Protein AF-A0A1S3K8A6-F1 (afdb_monomer_lite)

Secondary structure (DSSP, 8-state):
------------------------TTSS--EEE--GGGBTTSB--SS---SSTT---EEEEE-GGG-SB---S-PPSSBTTSSEEEEEESPPPPGGG-EEEEEEEEEETTEEEEEEEEEEEEESSS-EEEEEPPPSSTTEEE-BB-

Foldseek 3Di:
DDDDDDDDDDDDPPPPPPPPPPPLVQPPDAAEDADLQQALPHFLPPQFAFQAPPHDQAKYAYDHNQAQFFAQDLRDARGSNARWEKGWPDDADDQVVAKDKTKIATDHVPRSRPDIDIKIWHDPPSHIMIRDDGDPDSRYDYHYYD

Structure (mmCIF, N/CA/C/O backbone):
data_AF-A0A1S3K8A6-F1
#
_entry.id   AF-A0A1S3K8A6-F1
#
loop_
_atom_site.group_PDB
_atom_site.id
_atom_site.type_symbol
_atom_site.label_atom_id
_atom_site.label_alt_id
_atom_site.label_comp_id
_atom_site.label_asym_id
_atom_site.label_entity_id
_atom_site.label_seq_id
_atom_site.pdbx_PDB_ins_code
_atom_site.Cartn_x
_atom_site.Cartn_y
_atom_site.Cartn_z
_atom_site.occupancy
_atom_site.B_iso_or_equiv
_atom_site.auth_seq_id
_atom_site.auth_comp_id
_atom_site.auth_asym_id
_atom_site.auth_atom_id
_atom_site.pdbx_PDB_model_num
ATOM 1 N N . MET A 1 1 ? -71.759 14.298 50.463 1.00 42.38 1 MET A N 1
ATOM 2 C CA . MET A 1 1 ? -71.293 13.365 49.411 1.00 42.38 1 MET A CA 1
ATOM 3 C C . MET A 1 1 ? -70.153 14.023 48.646 1.00 42.38 1 MET A C 1
ATOM 5 O O . MET A 1 1 ? -70.378 14.977 47.914 1.00 42.38 1 MET A O 1
ATOM 9 N N . SER A 1 2 ? -68.927 13.586 48.936 1.00 35.34 2 SER A N 1
ATOM 10 C CA . SER A 1 2 ? -67.666 14.146 48.436 1.00 35.34 2 SER A CA 1
ATOM 11 C C . SER A 1 2 ? -67.410 13.717 46.987 1.00 35.34 2 SER A C 1
ATOM 13 O O . SER A 1 2 ? -67.494 12.531 46.677 1.00 35.34 2 SER A O 1
ATOM 15 N N . ARG A 1 3 ? -67.101 14.672 46.101 1.00 43.12 3 ARG A N 1
ATOM 16 C CA . ARG A 1 3 ? -66.600 14.408 44.744 1.00 43.12 3 ARG A CA 1
ATOM 17 C C . ARG A 1 3 ? -65.071 14.363 44.799 1.00 43.12 3 ARG A C 1
ATOM 19 O O . ARG A 1 3 ? -64.430 15.407 44.887 1.00 43.12 3 ARG A O 1
ATOM 26 N N . GLY A 1 4 ? -64.496 13.162 44.757 1.00 37.09 4 GLY A N 1
ATOM 27 C CA . GLY A 1 4 ? -63.051 12.955 44.648 1.00 37.09 4 GLY A CA 1
ATOM 28 C C . GLY A 1 4 ? -62.552 13.279 43.239 1.00 37.09 4 GLY A C 1
ATOM 29 O O . GLY A 1 4 ? -63.011 12.692 42.262 1.00 37.09 4 GLY A O 1
ATOM 30 N N . ARG A 1 5 ? -61.619 14.229 43.131 1.00 53.28 5 ARG A N 1
ATOM 31 C CA . ARG A 1 5 ? -60.838 14.477 41.913 1.00 53.28 5 ARG A CA 1
ATOM 32 C C . ARG A 1 5 ? -59.733 13.421 41.827 1.00 53.28 5 ARG A C 1
ATOM 34 O O . ARG A 1 5 ? -58.832 13.427 42.658 1.00 53.28 5 ARG A O 1
ATOM 41 N N . PHE A 1 6 ? -59.787 12.550 40.824 1.00 45.69 6 PHE A N 1
ATOM 42 C CA . PHE A 1 6 ? -58.656 11.697 40.459 1.00 45.69 6 PHE A CA 1
ATOM 43 C C . PHE A 1 6 ? -57.704 12.504 39.573 1.00 45.69 6 PHE A C 1
ATOM 45 O O . PHE A 1 6 ? -58.030 12.838 38.436 1.00 45.69 6 PHE A O 1
ATOM 52 N N . GLY A 1 7 ? -56.552 12.877 40.128 1.00 46.06 7 GLY A N 1
ATOM 53 C CA . GLY A 1 7 ? -55.450 13.458 39.370 1.00 46.06 7 GLY A CA 1
ATOM 54 C C . GLY A 1 7 ? -54.711 12.361 38.612 1.00 46.06 7 GLY A C 1
ATOM 55 O O . GLY A 1 7 ? -54.193 11.431 39.225 1.00 46.06 7 GLY A O 1
ATOM 56 N N . VAL A 1 8 ? -54.660 12.467 37.286 1.00 53.56 8 VAL A N 1
ATOM 57 C CA . VAL A 1 8 ? -53.782 11.646 36.446 1.00 53.56 8 VAL A CA 1
ATOM 58 C C . VAL A 1 8 ? -52.458 12.395 36.327 1.00 53.56 8 VAL A C 1
ATOM 60 O O . VAL A 1 8 ? -52.380 13.426 35.664 1.00 53.56 8 VAL A O 1
ATOM 63 N N . VAL A 1 9 ? -51.426 11.914 37.016 1.00 50.72 9 VAL A N 1
ATOM 64 C CA . VAL A 1 9 ? -50.061 12.436 36.886 1.00 50.72 9 VAL A CA 1
ATOM 65 C C . VAL A 1 9 ? -49.435 11.778 35.654 1.00 50.72 9 VAL A C 1
ATOM 67 O O . VAL A 1 9 ? -49.049 10.613 35.704 1.00 50.72 9 VAL A O 1
ATOM 70 N N . LEU A 1 10 ? -49.365 12.498 34.529 1.00 57.81 10 LEU A N 1
ATOM 71 C CA . LEU A 1 10 ? -48.573 12.074 33.370 1.00 57.81 10 LEU A CA 1
ATOM 72 C C . LEU A 1 10 ? -47.088 12.298 33.677 1.00 57.81 10 LEU A C 1
ATOM 74 O O . LEU A 1 10 ? -46.605 13.428 33.659 1.00 57.81 10 LEU A O 1
ATOM 78 N N . VAL A 1 11 ? -46.360 11.216 33.947 1.00 57.28 11 VAL A N 1
ATOM 79 C CA . VAL A 1 11 ? -44.895 11.229 34.005 1.00 57.28 11 VAL A CA 1
ATOM 80 C C . VAL A 1 11 ? -44.378 11.014 32.583 1.00 57.28 11 VAL A C 1
ATOM 82 O O . VAL A 1 11 ? -44.321 9.890 32.090 1.00 57.28 11 VAL A O 1
ATOM 85 N N . SER A 1 12 ? -44.045 12.096 31.885 1.00 60.09 12 SER A N 1
ATOM 86 C CA . SER A 1 12 ? -43.384 12.036 30.581 1.00 60.09 12 SER A CA 1
ATOM 87 C C . SER A 1 12 ? -41.927 11.596 30.759 1.00 60.09 12 SER A C 1
ATOM 89 O O . SER A 1 12 ? -41.085 12.398 31.164 1.00 60.09 12 SER A O 1
ATOM 91 N N . LEU A 1 13 ? -41.625 10.325 30.464 1.00 57.22 13 LEU A N 1
ATOM 92 C CA . LEU A 1 13 ? -40.249 9.841 30.325 1.00 57.22 13 LEU A CA 1
ATOM 93 C C . LEU A 1 13 ? -39.625 10.486 29.080 1.00 57.22 13 LEU A C 1
ATOM 95 O O . LEU A 1 13 ? -39.901 10.084 27.950 1.00 57.22 13 LEU A O 1
ATOM 99 N N . LEU A 1 14 ? -38.772 11.488 29.283 1.00 62.59 14 LEU A N 1
ATOM 100 C CA . LEU A 1 14 ? -37.853 11.959 28.252 1.00 62.59 14 LEU A CA 1
ATOM 101 C C . LEU A 1 14 ? -36.797 10.867 28.044 1.00 62.59 14 LEU A C 1
ATOM 103 O O . LEU A 1 14 ? -35.818 10.784 28.781 1.00 62.59 14 LEU A O 1
ATOM 107 N N . VAL A 1 15 ? -37.018 9.996 27.060 1.00 58.12 15 VAL A N 1
ATOM 108 C CA . VAL A 1 15 ? -35.985 9.078 26.575 1.00 58.12 15 VAL A CA 1
ATOM 109 C C . VAL A 1 15 ? -34.986 9.929 25.804 1.00 58.12 15 VAL A C 1
ATOM 111 O O . VAL A 1 15 ? -35.230 10.321 24.664 1.00 58.12 15 VAL A O 1
ATOM 114 N N . THR A 1 16 ? -33.871 10.278 26.438 1.00 57.91 16 THR A N 1
ATOM 115 C CA . THR A 1 16 ? -32.753 10.899 25.733 1.00 57.91 16 THR A CA 1
ATOM 116 C C . THR A 1 16 ? -32.190 9.860 24.770 1.00 57.91 16 THR A C 1
ATOM 118 O O . THR A 1 16 ? -31.657 8.841 25.215 1.00 57.91 16 THR A O 1
ATOM 121 N N . LEU A 1 17 ? -32.307 10.091 23.458 1.00 60.34 17 LEU A N 1
ATOM 122 C CA . LEU A 1 17 ? -31.494 9.372 22.480 1.00 60.34 17 LEU A CA 1
ATOM 123 C C . LEU A 1 17 ? -30.036 9.756 22.744 1.00 60.34 17 LEU A C 1
ATOM 125 O O . LEU A 1 17 ? -29.543 10.764 22.242 1.00 60.34 17 LEU A O 1
ATOM 129 N N . SER A 1 18 ? -29.352 8.965 23.565 1.00 59.44 18 SER A N 1
ATOM 130 C CA . SER A 1 18 ? -27.900 8.970 23.609 1.00 59.44 18 SER A CA 1
ATOM 131 C C . SER A 1 18 ? -27.443 8.528 22.227 1.00 59.44 18 SER A C 1
ATOM 133 O O . SER A 1 18 ? -27.523 7.347 21.889 1.00 59.44 18 SER A O 1
ATOM 135 N N . THR A 1 19 ? -27.022 9.476 21.392 1.00 56.81 19 THR A N 1
ATOM 136 C CA . THR A 1 19 ? -26.280 9.149 20.183 1.00 56.81 19 THR A CA 1
ATOM 137 C C . THR A 1 19 ? -24.997 8.485 20.658 1.00 56.81 19 THR A C 1
ATOM 139 O O . THR A 1 19 ? -24.062 9.138 21.117 1.00 56.81 19 THR A O 1
ATOM 142 N N . VAL A 1 20 ? -24.976 7.152 20.629 1.00 57.25 20 VAL A N 1
ATOM 143 C CA . VAL A 1 20 ? -23.741 6.393 20.778 1.00 57.25 20 VAL A CA 1
ATOM 144 C C . VAL A 1 20 ? -22.903 6.781 19.571 1.00 57.25 20 VAL A C 1
ATOM 146 O O . VAL A 1 20 ? -23.057 6.238 18.480 1.00 57.25 20 VAL A O 1
ATOM 149 N N . SER A 1 21 ? -22.069 7.803 19.745 1.00 57.81 21 SER A N 1
ATOM 150 C CA . SER A 1 21 ? -20.989 8.069 18.818 1.00 57.81 21 SER A CA 1
ATOM 151 C C . SER A 1 21 ? -20.128 6.820 18.853 1.00 57.81 21 SER A C 1
ATOM 153 O O . SER A 1 21 ? -19.499 6.519 19.870 1.00 57.81 21 SER A O 1
ATOM 155 N N . CYS A 1 22 ? -20.154 6.055 17.763 1.00 54.66 22 CYS A N 1
ATOM 156 C CA . CYS A 1 22 ? -19.167 5.026 17.507 1.00 54.66 22 CYS A CA 1
ATOM 157 C C . CYS A 1 22 ? -17.836 5.756 17.291 1.00 54.66 22 CYS A C 1
ATOM 159 O O . CYS A 1 22 ? -17.381 5.944 16.165 1.00 54.66 22 CYS A O 1
ATOM 161 N N . GLN A 1 23 ? -17.218 6.244 18.369 1.00 53.78 23 GLN A N 1
ATOM 162 C CA . GLN A 1 23 ? -15.797 6.517 18.342 1.00 53.78 23 GLN A CA 1
ATOM 163 C C . GLN A 1 23 ? -15.147 5.153 18.203 1.00 53.78 23 GLN A C 1
ATOM 165 O O . GLN A 1 23 ? -14.846 4.514 19.202 1.00 53.78 23 GLN A O 1
ATOM 170 N N . VAL A 1 24 ? -14.972 4.692 16.964 1.00 57.66 24 VAL A N 1
ATOM 171 C CA . VAL A 1 24 ? -13.969 3.685 16.643 1.00 57.66 24 VAL A CA 1
ATOM 172 C C . VAL A 1 24 ? -12.653 4.355 17.041 1.00 57.66 24 VAL A C 1
ATOM 174 O O . VAL A 1 24 ? -12.213 5.266 16.336 1.00 57.66 24 VAL A O 1
ATOM 177 N N . PRO A 1 25 ? -12.044 4.008 18.190 1.00 59.12 25 PRO A N 1
ATOM 178 C CA . PRO A 1 25 ? -10.972 4.814 18.780 1.00 59.12 25 PRO A CA 1
ATOM 179 C C . PRO A 1 25 ? -9.676 4.797 17.950 1.00 59.12 25 PRO A C 1
ATOM 181 O O . PRO A 1 25 ? -8.689 5.421 18.314 1.00 59.12 25 PRO A O 1
ATOM 184 N N . ASP A 1 26 ? -9.685 4.105 16.812 1.00 71.50 26 ASP A N 1
ATOM 185 C CA . ASP A 1 26 ? -8.517 3.663 16.061 1.00 71.50 26 ASP A CA 1
ATOM 186 C C . ASP A 1 26 ? -8.665 4.015 14.557 1.00 71.50 26 ASP A C 1
ATOM 188 O O . ASP A 1 26 ? -8.155 3.328 13.674 1.00 71.50 26 ASP A O 1
ATOM 192 N N . CYS A 1 27 ? -9.425 5.085 14.269 1.00 89.12 27 CYS A N 1
ATOM 193 C CA . CYS A 1 27 ? -9.639 5.661 12.931 1.00 89.12 27 CYS A CA 1
ATOM 194 C C . CYS A 1 27 ? -9.046 7.075 12.758 1.00 89.12 27 CYS A C 1
ATOM 196 O O . CYS A 1 27 ? -9.282 7.723 11.739 1.00 89.12 27 CYS A O 1
ATOM 198 N N . SER A 1 28 ? -8.299 7.577 13.744 1.00 87.00 28 SER A N 1
ATOM 199 C CA . SER A 1 28 ? -7.779 8.955 13.777 1.00 87.00 28 SER A CA 1
ATOM 200 C C . SER A 1 28 ? -6.252 9.061 13.705 1.00 87.00 28 SER A C 1
ATOM 202 O O . SER A 1 28 ? -5.747 10.129 13.370 1.00 87.00 28 SER A O 1
ATOM 204 N N . SER A 1 29 ? -5.515 7.982 13.989 1.00 92.06 29 SER A N 1
ATOM 205 C CA . SER A 1 29 ? -4.047 7.958 13.974 1.00 92.06 29 SER A CA 1
ATOM 206 C C . SER A 1 29 ? -3.537 7.068 12.843 1.00 92.06 29 SER A C 1
ATOM 208 O O . SER A 1 29 ? -3.689 5.849 12.883 1.00 92.06 29 SER A O 1
ATOM 210 N N . TYR A 1 30 ? -2.973 7.686 11.806 1.00 96.31 30 TYR A N 1
ATOM 211 C CA . TYR A 1 30 ? -2.401 6.999 10.649 1.00 96.31 30 TYR A CA 1
ATOM 212 C C . TYR A 1 30 ? -1.459 7.922 9.871 1.00 96.31 30 TYR A C 1
ATOM 214 O O . TYR A 1 30 ? -1.545 9.148 9.963 1.00 96.31 30 TYR A O 1
ATOM 222 N N . VAL A 1 31 ? -0.597 7.327 9.049 1.00 98.12 31 VAL A N 1
ATOM 223 C CA . VAL A 1 31 ? 0.251 8.032 8.084 1.00 98.12 31 VAL A CA 1
ATOM 224 C C . VAL A 1 31 ? -0.369 7.969 6.694 1.00 98.12 31 VAL A C 1
ATOM 226 O O . VAL A 1 31 ? -0.896 6.945 6.261 1.00 98.12 31 VAL A O 1
ATOM 229 N N . ILE A 1 32 ? -0.313 9.081 5.969 1.00 98.38 32 ILE A N 1
ATOM 230 C CA . ILE A 1 32 ? -0.846 9.160 4.612 1.00 98.38 32 ILE A CA 1
ATOM 231 C C . ILE A 1 32 ? 0.198 8.675 3.599 1.00 98.38 32 ILE A C 1
ATOM 233 O O . ILE A 1 32 ? 1.314 9.187 3.543 1.00 98.38 32 ILE A O 1
ATOM 237 N N . LEU A 1 33 ? -0.209 7.736 2.746 1.00 98.69 33 LEU A N 1
ATOM 238 C CA . LEU A 1 33 ? 0.484 7.356 1.519 1.00 98.69 33 LEU A CA 1
ATOM 239 C C . LEU A 1 33 ? -0.187 8.085 0.354 1.00 98.69 33 LEU A C 1
ATOM 241 O O . LEU A 1 33 ? -1.314 7.767 -0.023 1.00 98.69 33 LEU A O 1
ATOM 245 N N . ASN A 1 34 ? 0.481 9.105 -0.181 1.00 98.56 34 ASN A N 1
ATOM 246 C CA . ASN A 1 34 ? -0.033 9.953 -1.264 1.00 98.56 34 ASN A CA 1
ATOM 247 C C . ASN A 1 34 ? 0.929 10.084 -2.449 1.00 98.56 34 ASN A C 1
ATOM 249 O O . ASN A 1 34 ? 0.678 10.866 -3.369 1.00 98.56 34 ASN A O 1
ATOM 253 N N . GLN A 1 35 ? 2.033 9.338 -2.430 1.00 98.19 35 GLN A N 1
ATOM 254 C CA . GLN A 1 35 ? 3.025 9.390 -3.488 1.00 98.19 35 GLN A CA 1
ATOM 255 C C . GLN A 1 35 ? 2.414 8.844 -4.781 1.00 98.19 35 GLN A C 1
ATOM 257 O O . GLN A 1 35 ? 1.926 7.717 -4.809 1.00 98.19 35 GLN A O 1
ATOM 262 N N . ARG A 1 36 ? 2.462 9.631 -5.865 1.00 97.94 36 ARG A N 1
ATOM 263 C CA . ARG A 1 36 ? 1.889 9.258 -7.173 1.00 97.94 36 ARG A CA 1
ATOM 264 C C . ARG A 1 36 ? 2.381 7.896 -7.659 1.00 97.94 36 ARG A C 1
ATOM 266 O O . ARG A 1 36 ? 1.606 7.154 -8.252 1.00 97.94 36 ARG A O 1
ATOM 273 N N . TRP A 1 37 ? 3.650 7.580 -7.402 1.00 97.81 37 TRP A N 1
ATOM 274 C CA . TRP A 1 37 ? 4.244 6.334 -7.861 1.00 97.81 37 TRP A CA 1
ATOM 275 C C . TRP A 1 37 ? 3.564 5.100 -7.272 1.00 97.81 37 TRP A C 1
ATOM 277 O O . TRP A 1 37 ? 3.623 4.061 -7.900 1.00 97.81 37 TRP A O 1
ATOM 287 N N . ARG A 1 38 ? 2.856 5.202 -6.140 1.00 98.00 38 ARG A N 1
ATOM 288 C CA . ARG A 1 38 ? 2.126 4.077 -5.534 1.00 98.00 38 ARG A CA 1
ATOM 289 C C . ARG A 1 38 ? 0.851 3.687 -6.271 1.00 98.00 38 ARG A C 1
ATOM 291 O O . ARG A 1 38 ? 0.288 2.644 -5.962 1.00 98.00 38 ARG A O 1
ATOM 298 N N . SER A 1 39 ? 0.365 4.517 -7.193 1.00 98.06 39 SER A N 1
ATOM 299 C CA . SER A 1 39 ? -0.851 4.203 -7.937 1.00 98.06 39 SER A CA 1
ATOM 300 C C . SER A 1 39 ? -0.646 2.975 -8.819 1.00 98.06 39 SER A C 1
ATOM 302 O O . SER A 1 39 ? 0.361 2.866 -9.516 1.00 98.06 39 SER A O 1
ATOM 304 N N . LEU A 1 40 ? -1.653 2.110 -8.878 1.00 97.94 40 LEU A N 1
ATOM 305 C CA . LEU A 1 40 ? -1.723 0.990 -9.806 1.00 97.94 40 LEU A CA 1
ATOM 306 C C . LEU A 1 40 ? -1.595 1.438 -11.265 1.00 97.94 40 LEU A C 1
ATOM 308 O O . LEU A 1 40 ? -1.062 0.707 -12.084 1.00 97.94 40 LEU A O 1
ATOM 312 N N . ASN A 1 41 ? -1.994 2.670 -11.588 1.00 97.19 41 ASN A N 1
ATOM 313 C CA . ASN A 1 41 ? -1.851 3.236 -12.931 1.00 97.19 41 ASN A CA 1
ATOM 314 C C . ASN A 1 41 ? -0.451 3.817 -13.205 1.00 97.19 41 ASN A C 1
ATOM 316 O O . ASN A 1 41 ? -0.206 4.358 -14.284 1.00 97.19 41 ASN A O 1
ATOM 320 N N . PHE A 1 42 ? 0.468 3.754 -12.239 1.00 97.62 42 PHE A N 1
ATOM 321 C CA . PHE A 1 42 ? 1.842 4.213 -12.391 1.00 97.62 42 PHE A CA 1
ATOM 322 C C . PHE A 1 42 ? 2.766 3.028 -12.682 1.00 97.62 42 PHE A C 1
ATOM 324 O O . PHE A 1 42 ? 3.026 2.192 -11.822 1.00 97.62 42 PHE A O 1
ATOM 331 N N . THR A 1 43 ? 3.308 2.960 -13.894 1.00 96.75 43 THR A N 1
ATOM 332 C CA . THR A 1 43 ? 4.330 1.966 -14.258 1.00 96.75 43 THR A CA 1
ATOM 333 C C . THR A 1 43 ? 5.615 2.190 -13.459 1.00 96.75 43 THR A C 1
ATOM 335 O O . THR A 1 43 ? 5.964 3.342 -13.218 1.00 96.75 43 THR A O 1
ATOM 338 N N . ARG A 1 44 ? 6.376 1.135 -13.135 1.00 92.44 44 ARG A N 1
ATOM 339 C CA . ARG A 1 44 ? 7.628 1.201 -12.350 1.00 92.44 44 ARG A CA 1
ATOM 340 C C . ARG A 1 44 ? 8.569 2.342 -12.766 1.00 92.44 44 ARG A C 1
ATOM 342 O O . ARG A 1 44 ? 9.174 2.971 -11.913 1.00 92.44 44 ARG A O 1
ATOM 349 N N . GLY A 1 45 ? 8.701 2.613 -14.065 1.00 89.38 45 GLY A N 1
ATOM 350 C CA . GLY A 1 45 ? 9.661 3.598 -14.570 1.00 89.38 45 GLY A CA 1
ATOM 351 C C . GLY A 1 45 ? 11.110 3.135 -14.380 1.00 89.38 45 GLY A C 1
ATOM 352 O O . GLY A 1 45 ? 11.385 1.931 -14.356 1.00 89.38 45 GLY A O 1
ATOM 353 N N . THR A 1 46 ? 12.054 4.075 -14.304 1.00 89.19 46 THR A N 1
ATOM 354 C CA . THR A 1 46 ? 13.492 3.799 -14.097 1.00 89.19 46 THR A CA 1
ATOM 355 C C . THR A 1 46 ? 13.915 3.868 -12.633 1.00 89.19 46 THR A C 1
ATOM 357 O O . THR A 1 46 ? 14.834 3.157 -12.238 1.00 89.19 46 THR A O 1
ATOM 360 N N . GLU A 1 47 ? 13.265 4.722 -11.844 1.00 92.00 47 GLU A N 1
ATOM 361 C CA . GLU A 1 47 ? 13.483 4.821 -10.403 1.00 92.00 47 GLU A CA 1
ATOM 362 C C . GLU A 1 47 ? 12.745 3.678 -9.702 1.00 92.00 47 GLU A C 1
ATOM 364 O O . GLU A 1 47 ? 11.568 3.438 -9.961 1.00 92.00 47 GLU A O 1
ATOM 369 N N . LEU A 1 48 ? 13.450 2.938 -8.848 1.00 92.56 48 LEU A N 1
ATOM 370 C CA . LEU A 1 48 ? 12.860 1.852 -8.078 1.00 92.56 48 LEU A CA 1
ATOM 371 C C . LEU A 1 48 ? 12.400 2.373 -6.720 1.00 92.56 48 LEU A C 1
ATOM 373 O O . LEU A 1 48 ? 13.218 2.842 -5.930 1.00 92.56 48 LEU A O 1
ATOM 377 N N . HIS A 1 49 ? 11.116 2.203 -6.425 1.00 96.25 49 HIS A N 1
ATOM 378 C CA . HIS A 1 49 ? 10.559 2.442 -5.103 1.00 96.25 49 HIS A CA 1
ATOM 379 C C . HIS A 1 49 ? 10.280 1.125 -4.370 1.00 96.25 49 HIS A C 1
ATOM 381 O O . HIS A 1 49 ? 9.855 0.129 -4.970 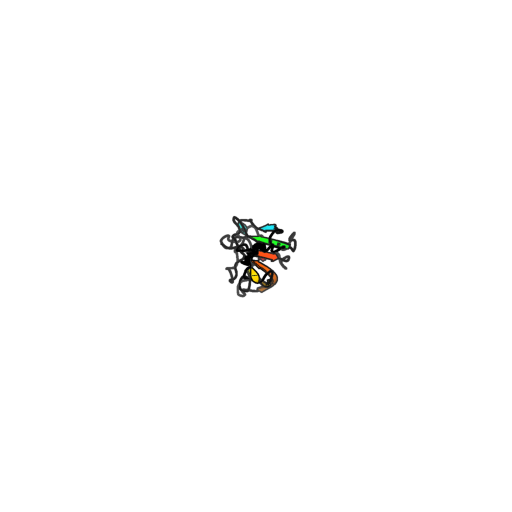1.00 96.25 49 HIS A O 1
ATOM 387 N N . CYS A 1 50 ? 10.516 1.120 -3.057 1.00 96.50 50 CYS A N 1
ATOM 388 C CA . CYS A 1 50 ? 10.272 -0.033 -2.200 1.00 96.50 50 CYS A CA 1
ATOM 389 C C . CYS A 1 50 ? 9.942 0.380 -0.761 1.00 96.50 50 CYS A C 1
ATOM 391 O O . CYS A 1 50 ? 10.364 1.440 -0.305 1.00 96.50 50 CYS A O 1
ATOM 393 N N . ASP A 1 51 ? 9.222 -0.482 -0.041 1.00 98.00 51 ASP A N 1
ATOM 394 C CA . ASP A 1 51 ? 8.775 -0.248 1.343 1.00 98.00 51 ASP A CA 1
ATOM 395 C C . ASP A 1 51 ? 9.576 -1.082 2.367 1.00 98.00 51 ASP A C 1
ATOM 397 O O . ASP A 1 51 ? 9.070 -1.509 3.410 1.00 98.00 51 ASP A O 1
ATOM 401 N N . ARG A 1 52 ? 10.858 -1.322 2.060 1.00 97.00 52 ARG A N 1
ATOM 402 C CA . ARG A 1 52 ? 11.813 -2.024 2.931 1.00 97.00 52 ARG A CA 1
ATOM 403 C C . ARG A 1 52 ? 12.585 -1.042 3.804 1.00 97.00 52 ARG A C 1
ATOM 405 O O . ARG A 1 52 ? 12.469 -1.061 5.029 1.00 97.00 52 ARG A O 1
ATOM 412 N N . ASP A 1 53 ? 13.373 -0.181 3.167 1.00 93.56 53 ASP A N 1
ATOM 413 C CA . ASP A 1 53 ? 14.344 0.668 3.850 1.00 93.56 53 ASP A CA 1
ATOM 414 C C . ASP A 1 53 ? 13.667 1.939 4.388 1.00 93.56 53 ASP A C 1
ATOM 416 O O . ASP A 1 53 ? 12.981 2.656 3.664 1.00 93.56 53 ASP A O 1
ATOM 420 N N . GLY A 1 54 ? 13.833 2.215 5.686 1.00 93.12 54 GLY A N 1
ATOM 421 C CA . GLY A 1 54 ? 13.209 3.374 6.342 1.00 93.12 54 GLY A CA 1
ATOM 422 C C . GLY A 1 54 ? 11.695 3.254 6.575 1.00 93.12 54 GLY A C 1
ATOM 423 O O . GLY A 1 54 ? 11.076 4.216 7.031 1.00 93.12 54 GLY A O 1
ATOM 424 N N . TRP A 1 55 ? 11.092 2.093 6.298 1.00 97.69 55 TRP A N 1
ATOM 425 C CA . TRP A 1 55 ? 9.680 1.839 6.580 1.00 97.69 55 TRP A CA 1
ATOM 426 C C . TRP A 1 55 ? 9.425 1.616 8.074 1.00 97.69 55 TRP A C 1
ATOM 428 O O . TRP A 1 55 ? 10.207 0.960 8.763 1.00 97.69 55 TRP A O 1
ATOM 438 N N . VAL A 1 56 ? 8.293 2.115 8.575 1.00 98.19 56 VAL A N 1
ATOM 439 C CA . VAL A 1 56 ? 7.888 1.981 9.981 1.00 98.19 56 VAL A CA 1
ATOM 440 C C . VAL A 1 56 ? 6.555 1.252 10.057 1.00 98.19 56 VAL A C 1
ATOM 442 O O . VAL A 1 56 ? 5.566 1.696 9.490 1.00 98.19 56 VAL A O 1
ATOM 445 N N . THR A 1 57 ? 6.496 0.153 10.804 1.00 98.19 57 THR A N 1
ATOM 446 C CA . THR A 1 57 ? 5.255 -0.614 10.962 1.00 98.19 57 THR A CA 1
ATOM 447 C C . THR A 1 57 ? 4.211 0.167 11.764 1.00 98.19 57 THR A C 1
ATOM 449 O O . THR A 1 57 ? 4.328 0.304 12.982 1.00 98.19 57 THR A O 1
ATOM 452 N N . GLN A 1 58 ? 3.176 0.665 11.089 1.00 97.81 58 GLN A N 1
ATOM 453 C CA . GLN A 1 58 ? 2.090 1.448 11.689 1.00 97.81 58 GLN A CA 1
ATOM 454 C C . GLN A 1 58 ? 0.838 1.442 10.799 1.00 97.81 58 GLN A C 1
ATOM 456 O O . GLN A 1 58 ? 0.794 0.756 9.777 1.00 97.81 58 GLN A O 1
ATOM 461 N N . TRP A 1 59 ? -0.188 2.196 11.195 1.00 98.12 59 TRP A N 1
ATOM 462 C CA . TRP A 1 59 ? -1.386 2.408 10.387 1.00 98.12 59 TRP A CA 1
ATOM 463 C C . TRP A 1 59 ? -1.132 3.406 9.257 1.00 98.12 59 TRP A C 1
ATOM 465 O O . TRP A 1 59 ? -0.647 4.513 9.486 1.00 98.12 59 TRP A O 1
ATOM 475 N N . TYR A 1 60 ? -1.527 3.030 8.047 1.00 98.56 60 TYR A N 1
ATOM 476 C CA . TYR A 1 60 ? -1.421 3.831 6.838 1.00 98.56 60 TYR A CA 1
ATOM 477 C C . TYR A 1 60 ? -2.775 4.003 6.154 1.00 98.56 60 TYR A C 1
ATOM 479 O O . TYR A 1 60 ? -3.650 3.142 6.250 1.00 98.56 60 TYR A O 1
ATOM 487 N N . ARG A 1 61 ? -2.921 5.102 5.412 1.00 98.19 61 ARG A N 1
ATOM 488 C CA . ARG A 1 61 ? -4.073 5.395 4.555 1.00 98.19 61 ARG A CA 1
ATOM 489 C C . ARG A 1 61 ? -3.600 5.805 3.167 1.00 98.19 61 ARG A C 1
ATOM 491 O O . ARG A 1 61 ? -2.841 6.765 3.040 1.00 98.19 61 ARG A O 1
ATOM 498 N N . PHE A 1 62 ? -4.124 5.156 2.134 1.00 98.62 62 PHE A N 1
ATOM 499 C CA . PHE A 1 62 ? -3.966 5.627 0.759 1.00 98.62 62 PHE A CA 1
ATOM 500 C C . PHE A 1 62 ? -4.864 6.843 0.508 1.00 98.62 62 PHE A C 1
ATOM 502 O O . PHE A 1 62 ? -6.039 6.855 0.885 1.00 98.62 62 PHE A O 1
ATOM 509 N N . SER A 1 63 ? -4.301 7.901 -0.076 1.00 98.25 63 SER A N 1
ATOM 510 C CA . SER A 1 63 ? -5.077 9.071 -0.498 1.00 98.25 63 SER A CA 1
ATOM 511 C C . SER A 1 63 ? -4.410 9.832 -1.647 1.00 98.25 63 SER A C 1
ATOM 513 O O . SER A 1 63 ? -3.246 9.612 -1.986 1.00 98.25 63 SER A O 1
ATOM 515 N N . GLY A 1 64 ? -5.133 10.791 -2.228 1.00 98.06 64 GLY A N 1
ATOM 516 C CA . GLY A 1 64 ? -4.594 11.675 -3.258 1.00 98.06 64 GLY A CA 1
ATOM 517 C C . GLY A 1 64 ? -4.182 10.910 -4.514 1.00 98.06 64 GLY A C 1
ATOM 518 O O . GLY A 1 64 ? -4.971 10.143 -5.061 1.00 98.06 64 GLY A O 1
ATOM 519 N N . ALA A 1 65 ? -2.951 11.132 -4.982 1.00 98.25 65 ALA A N 1
ATOM 520 C CA . ALA A 1 65 ? -2.443 10.536 -6.218 1.00 98.25 65 ALA A CA 1
ATOM 521 C C . ALA A 1 65 ? -2.126 9.035 -6.103 1.00 98.25 65 ALA A C 1
ATOM 523 O O . ALA A 1 65 ? -1.904 8.394 -7.123 1.00 98.25 65 ALA A O 1
ATOM 524 N N . ALA A 1 66 ? -2.082 8.487 -4.887 1.00 98.44 66 ALA A N 1
ATOM 525 C CA . ALA A 1 66 ? -1.817 7.071 -4.657 1.00 98.44 66 ALA A CA 1
ATOM 526 C C . ALA A 1 66 ? -3.078 6.197 -4.763 1.00 98.44 66 ALA A C 1
ATOM 528 O O . ALA A 1 66 ? -2.957 4.982 -4.705 1.00 98.44 66 ALA A O 1
ATOM 529 N N . GLY A 1 67 ? -4.271 6.789 -4.894 1.00 98.38 67 GLY A N 1
ATOM 530 C CA . GLY A 1 67 ? -5.547 6.071 -4.812 1.00 98.38 67 GLY A CA 1
ATOM 531 C C . GLY A 1 67 ? -6.240 6.237 -3.458 1.00 98.38 67 GLY A C 1
ATOM 532 O O . GLY A 1 67 ? -5.855 7.080 -2.647 1.00 98.38 67 GLY A O 1
ATOM 533 N N . THR A 1 68 ? -7.288 5.452 -3.220 1.00 98.25 68 THR A N 1
ATOM 534 C CA . THR A 1 68 ? -8.128 5.484 -2.008 1.00 98.25 68 THR A CA 1
ATOM 535 C C . THR A 1 68 ? -7.982 4.231 -1.140 1.00 98.25 68 THR A C 1
ATOM 537 O O . THR A 1 68 ? -8.280 4.268 0.057 1.00 98.25 68 THR A O 1
ATOM 540 N N . LYS A 1 69 ? -7.503 3.126 -1.718 1.00 98.50 69 LYS A N 1
ATOM 541 C CA . LYS A 1 69 ? -7.356 1.823 -1.059 1.00 98.50 69 LYS A CA 1
ATOM 542 C C . LYS A 1 69 ? -6.235 1.017 -1.703 1.00 98.50 69 LYS A C 1
ATOM 544 O O . LYS A 1 69 ? -5.854 1.301 -2.830 1.00 98.50 69 LYS A O 1
ATOM 549 N N . MET A 1 70 ? -5.717 0.016 -0.996 1.00 98.56 70 MET A N 1
ATOM 550 C CA . MET A 1 70 ? -4.891 -1.002 -1.642 1.00 98.56 70 MET A CA 1
ATOM 551 C C . MET A 1 70 ? -5.777 -1.892 -2.506 1.00 98.56 70 MET A C 1
ATOM 553 O O . MET A 1 70 ? -6.856 -2.225 -2.023 1.00 98.56 70 MET A O 1
ATOM 557 N N . PRO A 1 71 ? -5.339 -2.328 -3.688 1.00 98.31 71 PRO A N 1
ATOM 558 C CA . PRO A 1 71 ? -6.048 -3.302 -4.511 1.00 98.31 71 PRO A CA 1
ATOM 559 C C . PRO A 1 71 ? -6.229 -4.640 -3.800 1.00 98.31 71 PRO A C 1
ATOM 561 O O . PRO A 1 71 ? -5.425 -5.015 -2.943 1.00 98.31 71 PRO A O 1
ATOM 564 N N . ASN A 1 72 ? -7.309 -5.349 -4.129 1.00 97.88 72 ASN A N 1
ATOM 565 C CA . ASN A 1 72 ? -7.633 -6.656 -3.548 1.00 97.88 72 ASN A CA 1
ATOM 566 C C . ASN A 1 72 ? -7.688 -7.802 -4.569 1.00 97.88 72 ASN A C 1
ATOM 568 O O . ASN A 1 72 ? -8.227 -8.877 -4.296 1.00 97.88 72 ASN A O 1
ATOM 572 N N . LEU A 1 73 ? -7.139 -7.552 -5.753 1.00 96.44 73 LEU A N 1
ATOM 573 C CA . LEU A 1 73 ? -6.949 -8.520 -6.819 1.00 96.44 73 LEU A CA 1
ATOM 574 C C . LEU A 1 73 ? -5.465 -8.561 -7.181 1.00 96.44 73 LEU A C 1
ATOM 576 O O . LEU A 1 73 ? -4.708 -7.652 -6.855 1.00 96.44 73 LEU A O 1
ATOM 580 N N . CYS A 1 74 ? -5.052 -9.634 -7.849 1.00 95.31 74 CYS A N 1
ATOM 581 C CA . CYS A 1 74 ? -3.682 -9.764 -8.325 1.00 95.31 74 CYS A CA 1
ATOM 582 C C . CYS A 1 74 ? -3.410 -8.767 -9.462 1.00 95.31 74 CYS A C 1
ATOM 584 O O . CYS A 1 74 ? -3.766 -9.009 -10.617 1.00 95.31 74 CYS A O 1
ATOM 586 N N . ASP A 1 75 ? -2.773 -7.653 -9.119 1.00 89.62 75 ASP A N 1
ATOM 587 C CA . ASP A 1 75 ? -2.441 -6.573 -10.048 1.00 89.62 75 ASP A CA 1
ATOM 588 C C . ASP A 1 75 ? -1.273 -6.898 -10.961 1.00 89.62 75 ASP A C 1
ATOM 590 O O . ASP A 1 75 ? -0.359 -7.574 -10.514 1.00 89.62 75 ASP A O 1
ATOM 594 N N . PRO A 1 76 ? -1.183 -6.354 -12.185 1.00 95.94 76 PRO A N 1
ATOM 595 C CA . PRO A 1 76 ? -0.025 -6.551 -13.052 1.00 95.94 76 PRO A CA 1
ATOM 596 C C . PRO A 1 76 ? 1.314 -6.207 -12.379 1.00 95.94 76 PRO A C 1
ATOM 598 O O . PRO A 1 76 ? 1.454 -5.185 -11.713 1.00 95.94 76 PRO A O 1
ATOM 601 N N . THR A 1 77 ? 2.343 -7.025 -12.621 1.00 97.94 77 THR A N 1
ATOM 602 C CA . THR A 1 77 ? 3.723 -6.716 -12.193 1.00 97.94 77 THR A CA 1
ATOM 603 C C . THR A 1 77 ? 4.231 -5.406 -12.815 1.00 97.94 77 THR A C 1
ATOM 605 O O . THR A 1 77 ? 3.662 -4.920 -13.791 1.00 97.94 77 THR A O 1
ATOM 608 N N . GLN A 1 78 ?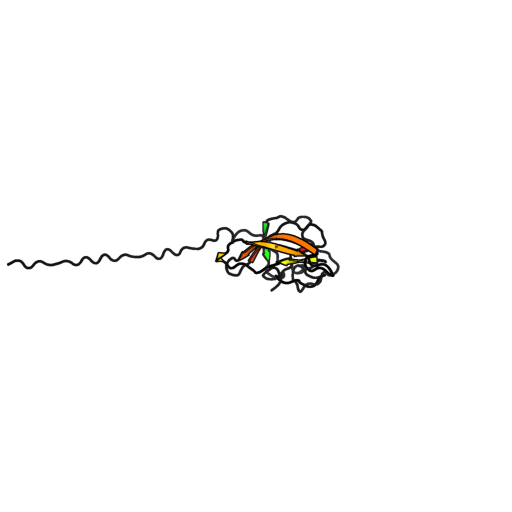 5.327 -4.840 -12.292 1.00 97.62 78 GLN A N 1
ATOM 609 C CA . GLN A 1 78 ? 5.949 -3.606 -12.819 1.00 97.62 78 GLN A CA 1
ATOM 610 C C . GLN A 1 78 ? 5.070 -2.341 -12.735 1.00 97.62 78 GLN A C 1
ATOM 612 O O . GLN A 1 78 ? 5.218 -1.420 -13.544 1.00 97.62 78 GLN A O 1
ATOM 617 N N . HIS A 1 79 ? 4.166 -2.278 -11.760 1.00 97.81 79 HIS A N 1
ATOM 618 C CA . HIS A 1 79 ? 3.336 -1.107 -11.467 1.00 97.81 79 HIS A CA 1
ATOM 619 C C . HIS A 1 79 ? 3.629 -0.583 -10.057 1.00 97.81 79 HIS A C 1
ATOM 621 O O . HIS A 1 79 ? 4.495 -1.104 -9.352 1.00 97.81 79 HIS A O 1
ATOM 627 N N . CYS A 1 80 ? 2.949 0.487 -9.654 1.00 97.88 80 CYS A N 1
ATOM 628 C CA . CYS A 1 80 ? 3.061 1.082 -8.327 1.00 97.88 80 CYS A CA 1
ATOM 629 C C . CYS A 1 80 ? 4.516 1.461 -7.982 1.00 97.88 80 CYS A C 1
ATOM 631 O O . CYS A 1 80 ? 4.955 1.336 -6.840 1.00 97.88 80 CYS A O 1
ATOM 633 N N . GLY A 1 81 ? 5.281 1.893 -8.998 1.00 97.19 81 GLY A N 1
ATOM 634 C CA . GLY A 1 81 ? 6.663 2.356 -8.836 1.00 97.19 81 GLY A CA 1
ATOM 635 C C . GLY A 1 81 ? 7.660 1.248 -8.479 1.00 97.19 81 GLY A C 1
ATOM 636 O O . GLY A 1 81 ? 8.794 1.540 -8.111 1.00 97.19 81 GLY A O 1
ATOM 637 N N . THR A 1 82 ? 7.256 -0.022 -8.564 1.00 97.88 82 THR A N 1
ATOM 638 C CA . THR A 1 82 ? 8.040 -1.155 -8.066 1.00 97.88 82 THR A CA 1
ATOM 639 C C . THR A 1 82 ? 7.994 -2.361 -9.010 1.00 97.88 82 THR A C 1
ATOM 641 O O . THR A 1 82 ? 7.293 -2.353 -10.021 1.00 97.88 82 THR A O 1
ATOM 644 N N . HIS A 1 83 ? 8.782 -3.402 -8.725 1.00 97.75 83 HIS A N 1
ATOM 645 C CA . HIS A 1 83 ? 8.767 -4.623 -9.541 1.00 97.75 83 HIS A CA 1
ATOM 646 C C . HIS A 1 83 ? 7.604 -5.542 -9.160 1.00 97.75 83 HIS A C 1
ATOM 648 O O . HIS A 1 83 ? 6.949 -6.090 -10.050 1.00 97.75 83 HIS A O 1
ATOM 654 N N . ALA A 1 84 ? 7.360 -5.680 -7.855 1.00 98.19 84 ALA A N 1
ATOM 655 C CA . ALA A 1 84 ? 6.351 -6.543 -7.261 1.00 98.19 84 ALA A CA 1
ATOM 656 C C . ALA A 1 84 ? 5.331 -5.721 -6.454 1.00 98.19 84 ALA A C 1
ATOM 658 O O . ALA A 1 84 ? 5.520 -5.504 -5.252 1.00 98.19 84 ALA A O 1
ATOM 659 N N . PRO A 1 85 ? 4.253 -5.237 -7.097 1.00 98.44 85 PRO A N 1
ATOM 660 C CA . PRO A 1 85 ? 3.154 -4.579 -6.403 1.00 98.44 85 PRO A CA 1
ATOM 661 C C . PRO A 1 85 ? 2.588 -5.456 -5.294 1.00 98.44 85 PRO A C 1
ATOM 663 O O . PRO A 1 85 ? 2.322 -6.644 -5.506 1.00 98.44 85 PRO A O 1
ATOM 666 N N . VAL A 1 86 ? 2.406 -4.860 -4.116 1.00 98.69 86 VAL A N 1
ATOM 667 C CA . VAL A 1 86 ? 1.780 -5.520 -2.972 1.00 98.69 86 VAL A CA 1
ATOM 668 C C . VAL A 1 86 ? 0.298 -5.154 -2.915 1.00 98.69 86 VAL A C 1
ATOM 670 O O . VAL A 1 86 ? -0.047 -3.976 -2.803 1.00 98.69 86 VAL A O 1
ATOM 673 N N . TRP A 1 87 ? -0.552 -6.178 -2.943 1.00 98.69 87 TRP A N 1
ATOM 674 C CA . TRP A 1 87 ? -2.015 -6.120 -2.931 1.00 98.69 87 TRP A CA 1
ATOM 675 C C . TRP A 1 87 ? -2.579 -6.931 -1.749 1.00 98.69 87 TRP A C 1
ATOM 677 O O . TRP A 1 87 ? -1.865 -7.709 -1.112 1.00 98.69 87 TRP A O 1
ATOM 687 N N . ILE A 1 88 ? -3.852 -6.738 -1.405 1.00 98.38 88 ILE A N 1
ATOM 688 C CA . ILE A 1 88 ? -4.532 -7.442 -0.307 1.00 98.38 88 ILE A CA 1
ATOM 689 C C . ILE A 1 88 ? -5.189 -8.724 -0.814 1.00 98.38 88 ILE A C 1
ATOM 691 O O . ILE A 1 88 ? -6.127 -8.687 -1.602 1.00 98.38 88 ILE A O 1
ATOM 695 N N . ASN A 1 89 ? -4.784 -9.869 -0.276 1.00 97.88 89 ASN A N 1
ATOM 696 C CA . ASN A 1 89 ? -5.452 -11.138 -0.523 1.00 97.88 89 ASN A CA 1
ATOM 697 C C . ASN A 1 89 ? -6.640 -11.319 0.434 1.00 97.88 89 ASN A C 1
ATOM 699 O O . ASN A 1 89 ? -6.488 -11.736 1.588 1.00 97.88 89 ASN A O 1
ATOM 703 N N . GLY A 1 90 ? -7.830 -10.959 -0.047 1.00 95.25 90 GLY A N 1
ATOM 704 C CA . GLY A 1 90 ? -9.097 -11.133 0.658 1.00 95.25 90 GLY A CA 1
ATOM 705 C C . GLY A 1 90 ? -10.101 -10.015 0.385 1.00 95.25 90 GLY A C 1
ATOM 706 O O . GLY A 1 90 ? -9.869 -9.100 -0.401 1.00 95.25 90 GLY A O 1
ATOM 707 N N . THR A 1 91 ? -11.246 -10.080 1.058 1.00 96.00 91 THR A N 1
ATOM 708 C CA . THR A 1 91 ? -12.274 -9.035 0.991 1.00 96.00 91 THR A CA 1
ATOM 709 C C . THR A 1 91 ? -12.001 -7.926 2.004 1.00 96.00 91 THR A C 1
ATOM 711 O O . THR A 1 91 ? -11.436 -8.166 3.081 1.00 96.00 91 THR A O 1
ATOM 714 N N . TYR A 1 92 ? -12.425 -6.704 1.684 1.00 96.69 92 TYR A N 1
ATOM 715 C CA . TYR A 1 92 ? -12.371 -5.600 2.637 1.00 96.69 92 TYR A CA 1
ATOM 716 C C . TYR A 1 92 ? -13.382 -5.802 3.777 1.00 96.69 92 TYR A C 1
ATOM 718 O O . TYR A 1 92 ? -14.479 -6.299 3.520 1.00 96.69 92 TYR A O 1
ATOM 726 N N . PRO A 1 93 ? -13.034 -5.417 5.018 1.00 96.56 93 PRO A N 1
ATOM 727 C CA . PRO A 1 93 ? -13.960 -5.471 6.145 1.00 96.56 93 PRO A CA 1
ATOM 728 C C . PRO A 1 93 ? -15.119 -4.478 6.000 1.00 96.56 93 PRO A C 1
ATOM 730 O O . PRO A 1 93 ? -14.970 -3.395 5.416 1.00 96.56 93 PRO A O 1
ATOM 733 N N . ALA A 1 94 ? -16.251 -4.819 6.605 1.00 96.06 94 ALA A N 1
ATOM 734 C CA . ALA A 1 94 ? -17.298 -3.867 6.934 1.00 96.06 94 ALA A CA 1
ATOM 735 C C . ALA A 1 94 ? -16.866 -2.991 8.132 1.00 96.06 94 ALA A C 1
ATOM 737 O O . ALA A 1 94 ? -15.959 -3.370 8.880 1.00 96.06 94 ALA A O 1
ATOM 738 N N . PRO A 1 95 ? -17.457 -1.800 8.331 1.00 93.38 95 PRO A N 1
ATOM 739 C CA . PRO A 1 95 ? -17.120 -0.946 9.472 1.00 93.38 95 PRO A CA 1
ATOM 740 C C . PRO A 1 95 ? -17.256 -1.640 10.839 1.00 93.38 95 PRO A C 1
ATOM 742 O O . PRO A 1 95 ? -16.438 -1.421 11.733 1.00 93.38 95 PRO A O 1
ATOM 745 N N . GLU A 1 96 ? -18.260 -2.502 10.988 1.00 93.50 96 GLU A N 1
ATOM 746 C CA . GLU A 1 96 ? -18.558 -3.267 12.199 1.00 93.50 96 GLU A CA 1
ATOM 747 C C . GLU A 1 96 ? -17.555 -4.391 12.502 1.00 93.50 96 GLU A C 1
ATOM 749 O O . GLU A 1 96 ? -17.442 -4.800 13.657 1.00 93.50 96 GLU A O 1
ATOM 754 N N . ASP A 1 97 ? -16.780 -4.846 11.512 1.00 94.31 97 ASP A N 1
ATOM 755 C CA . ASP A 1 97 ? -15.793 -5.923 11.692 1.00 94.31 97 ASP A CA 1
ATOM 756 C C . ASP A 1 97 ? -14.566 -5.468 12.501 1.00 94.31 97 ASP A C 1
ATOM 758 O O . ASP A 1 97 ? -13.764 -6.279 12.968 1.00 94.31 97 ASP A O 1
ATOM 762 N N . GLY A 1 98 ? -14.373 -4.155 12.651 1.00 93.50 98 GLY A N 1
ATOM 763 C CA . GLY A 1 98 ? -13.185 -3.595 13.277 1.00 93.50 98 GLY A CA 1
ATOM 764 C C . GLY A 1 98 ? -11.919 -3.820 12.442 1.00 93.50 98 GLY A C 1
ATOM 765 O O . GLY A 1 98 ? -11.921 -3.678 11.219 1.00 93.50 98 GLY A O 1
ATOM 766 N N . ALA A 1 99 ? -10.793 -4.074 13.117 1.00 96.19 99 ALA A N 1
ATOM 767 C CA . ALA A 1 99 ? -9.543 -4.415 12.439 1.00 96.19 99 ALA A CA 1
ATOM 768 C C . ALA A 1 99 ? -9.471 -5.927 12.240 1.00 96.19 99 ALA A C 1
ATOM 770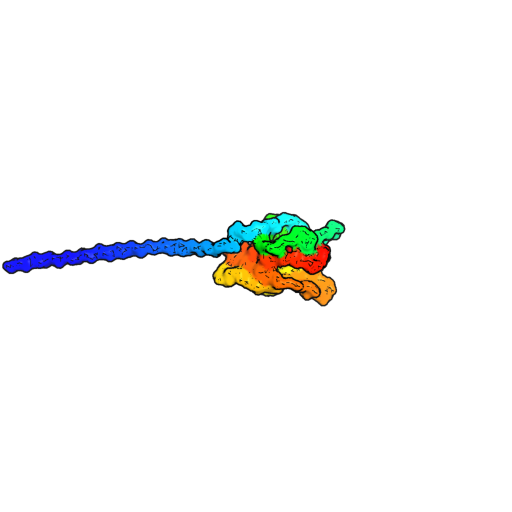 O O . ALA A 1 99 ? -9.475 -6.678 13.214 1.00 96.19 99 ALA A O 1
ATOM 771 N N . VAL A 1 100 ? -9.343 -6.353 10.989 1.00 97.12 100 VAL A N 1
ATOM 772 C CA . VAL A 1 100 ? -9.284 -7.764 10.612 1.00 97.12 100 VAL A CA 1
ATOM 773 C C . VAL A 1 100 ? -7.910 -8.117 10.066 1.00 97.12 100 VAL A C 1
ATOM 775 O O . VAL A 1 100 ? -7.307 -7.339 9.323 1.00 97.12 100 VAL A O 1
ATOM 778 N N . ASP A 1 101 ? -7.424 -9.307 10.402 1.00 98.31 101 ASP A N 1
ATOM 779 C CA . ASP A 1 101 ? -6.205 -9.840 9.806 1.00 98.31 101 ASP A CA 1
ATOM 780 C C . ASP A 1 101 ? -6.445 -10.200 8.334 1.00 98.31 101 ASP A C 1
ATOM 782 O O . ASP A 1 101 ? -7.487 -10.746 7.948 1.00 98.31 101 ASP A O 1
ATOM 786 N N . ARG A 1 102 ? -5.459 -9.887 7.498 1.00 98.19 102 ARG A N 1
ATOM 787 C CA . ARG A 1 102 ? -5.400 -10.243 6.081 1.00 98.19 102 ARG A CA 1
ATOM 788 C C . ARG A 1 102 ? -3.986 -10.670 5.714 1.00 98.19 102 ARG A C 1
ATOM 790 O O . ARG A 1 102 ? -3.020 -10.392 6.427 1.00 98.19 102 ARG A O 1
ATOM 797 N N . GLN A 1 103 ? -3.871 -11.332 4.574 1.00 98.38 103 GLN A N 1
ATOM 798 C CA . GLN A 1 103 ? -2.592 -11.523 3.911 1.00 98.38 103 GLN A CA 1
ATOM 799 C C . GLN A 1 103 ? -2.432 -10.420 2.864 1.00 98.38 103 GLN A C 1
ATOM 801 O O . GLN A 1 103 ? -3.352 -10.167 2.094 1.00 98.38 103 GLN A O 1
ATOM 806 N N . ALA A 1 104 ? -1.276 -9.768 2.831 1.00 98.44 104 ALA A N 1
ATOM 807 C CA . ALA A 1 104 ? -0.846 -8.997 1.675 1.00 98.44 104 ALA A CA 1
ATOM 808 C C . ALA A 1 104 ? 0.104 -9.859 0.837 1.00 98.44 104 ALA A C 1
ATOM 810 O O . ALA A 1 104 ? 0.930 -10.588 1.394 1.00 98.44 104 ALA A O 1
ATOM 811 N N . CYS A 1 105 ? -0.038 -9.792 -0.480 1.00 98.56 105 CYS A N 1
ATOM 812 C CA . CYS A 1 105 ? 0.693 -10.587 -1.459 1.00 98.56 105 CYS A CA 1
ATOM 813 C C . CYS A 1 105 ? 1.467 -9.663 -2.393 1.00 98.56 105 CYS A C 1
ATOM 815 O O . CYS A 1 105 ? 0.921 -8.663 -2.845 1.00 98.56 105 CYS A O 1
ATOM 817 N N . ALA A 1 106 ? 2.714 -10.003 -2.704 1.00 98.50 106 ALA A N 1
ATOM 818 C CA . ALA A 1 106 ? 3.499 -9.318 -3.722 1.00 98.50 106 ALA A CA 1
ATOM 819 C C . ALA A 1 106 ? 3.525 -10.154 -5.004 1.00 98.50 106 ALA A C 1
ATOM 821 O O . ALA A 1 106 ? 3.970 -11.308 -4.983 1.00 98.50 106 ALA A O 1
ATOM 822 N N . HIS A 1 107 ? 3.063 -9.578 -6.113 1.00 98.44 107 HIS A N 1
ATOM 823 C CA . HIS A 1 107 ? 3.008 -10.284 -7.391 1.00 98.44 107 HIS A CA 1
ATOM 824 C C . HIS A 1 107 ? 4.375 -10.292 -8.084 1.00 98.44 107 HIS A C 1
ATOM 826 O O . HIS A 1 107 ? 4.991 -9.250 -8.293 1.00 98.44 107 HIS A O 1
ATOM 832 N N . TRP A 1 108 ? 4.827 -11.473 -8.499 1.00 97.69 108 TRP A N 1
ATOM 833 C CA . TRP A 1 108 ? 5.985 -11.673 -9.367 1.00 97.69 108 TRP A CA 1
ATOM 834 C C . TRP A 1 108 ? 5.587 -12.463 -10.621 1.00 97.69 108 TRP A C 1
ATOM 836 O O . TRP A 1 108 ? 4.651 -13.256 -10.546 1.00 97.69 108 TRP A O 1
ATOM 846 N N . PRO A 1 109 ? 6.280 -12.329 -11.769 1.00 96.81 109 PRO A N 1
ATOM 847 C CA . PRO A 1 109 ? 5.940 -13.106 -12.956 1.00 96.81 109 PRO A CA 1
ATOM 848 C C . PRO A 1 109 ? 5.806 -14.610 -12.670 1.00 96.81 109 PRO A C 1
ATOM 850 O O . PRO A 1 109 ? 6.738 -15.247 -12.177 1.00 96.81 109 PRO A O 1
ATOM 853 N N . GLY A 1 110 ? 4.629 -15.159 -12.984 1.00 96.31 110 GLY A N 1
ATOM 854 C CA . GLY A 1 110 ? 4.280 -16.567 -12.768 1.00 96.31 110 GLY A CA 1
ATOM 855 C C . GLY A 1 110 ? 3.688 -16.899 -11.393 1.00 96.31 110 GLY A C 1
ATOM 856 O O . GLY A 1 110 ? 3.242 -18.027 -11.207 1.00 96.31 110 GLY A O 1
ATOM 857 N N . ASP A 1 111 ? 3.650 -15.952 -10.452 1.00 97.69 111 ASP A N 1
ATOM 858 C CA . ASP A 1 111 ? 3.116 -16.166 -9.105 1.00 97.69 111 ASP A CA 1
ATOM 859 C C . ASP A 1 111 ? 2.551 -14.872 -8.489 1.00 97.69 111 ASP A C 1
ATOM 861 O O . ASP A 1 111 ? 3.284 -13.988 -8.028 1.00 97.69 111 ASP A O 1
ATOM 865 N N . CYS A 1 112 ? 1.219 -14.793 -8.431 1.00 97.50 112 CYS A N 1
ATOM 866 C CA . CYS A 1 112 ? 0.466 -13.679 -7.849 1.00 97.50 112 CYS A CA 1
ATOM 867 C C . CYS A 1 112 ? 0.789 -13.386 -6.377 1.00 97.50 112 CYS A C 1
ATOM 869 O O . CYS A 1 112 ? 0.520 -12.278 -5.910 1.00 97.50 112 CYS A O 1
ATOM 871 N N . CYS A 1 113 ? 1.344 -14.350 -5.642 1.00 98.00 113 CYS A N 1
ATOM 872 C CA . CYS A 1 113 ? 1.67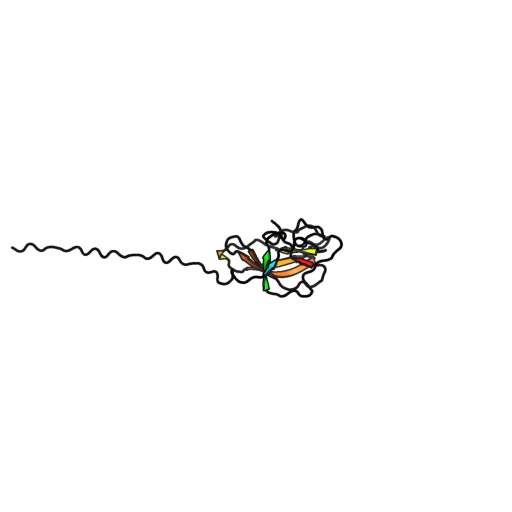2 -14.202 -4.230 1.00 98.00 113 CYS A CA 1
ATOM 873 C C . CYS A 1 113 ? 3.053 -14.795 -3.916 1.00 98.00 113 CYS A C 1
ATOM 875 O O . CYS A 1 113 ? 3.226 -15.531 -2.943 1.00 98.00 113 CYS A O 1
ATOM 877 N N . ARG A 1 114 ? 4.053 -14.437 -4.732 1.00 98.00 114 ARG A N 1
ATOM 878 C CA . ARG A 1 114 ? 5.440 -14.899 -4.576 1.00 98.00 114 ARG A CA 1
ATOM 879 C C . ARG A 1 114 ? 6.012 -14.603 -3.194 1.00 98.00 114 ARG A C 1
ATOM 881 O O . ARG A 1 114 ? 6.723 -15.430 -2.625 1.00 98.00 114 ARG A O 1
ATOM 888 N N . TRP A 1 115 ? 5.704 -13.422 -2.667 1.00 98.19 115 TRP A N 1
ATOM 889 C CA . TRP A 1 115 ? 5.953 -13.066 -1.275 1.00 98.19 115 TRP A CA 1
ATOM 890 C C . TRP A 1 115 ? 4.636 -12.729 -0.598 1.00 98.19 115 TRP A C 1
ATOM 892 O O . TRP A 1 115 ? 3.712 -12.219 -1.233 1.00 98.19 115 TRP A O 1
ATOM 902 N N . SER A 1 116 ? 4.567 -12.966 0.709 1.00 97.81 116 SER A N 1
ATOM 903 C CA . SER A 1 116 ? 3.402 -12.592 1.497 1.00 97.81 116 SER A CA 1
ATOM 904 C C . SER A 1 116 ? 3.775 -12.112 2.890 1.00 97.81 116 SER A C 1
ATOM 906 O O . SER A 1 116 ? 4.838 -12.432 3.421 1.00 97.81 116 SER A O 1
ATOM 908 N N . MET A 1 117 ? 2.878 -11.335 3.484 1.00 98.06 117 MET A N 1
ATOM 909 C CA . MET A 1 117 ? 2.998 -10.839 4.850 1.00 98.06 117 MET A CA 1
ATOM 910 C C . MET A 1 117 ? 1.622 -10.703 5.492 1.00 98.06 117 MET A C 1
ATOM 912 O O . MET A 1 117 ? 0.614 -10.517 4.810 1.00 98.06 117 MET A O 1
ATOM 916 N N . LYS A 1 118 ? 1.578 -10.806 6.820 1.00 98.44 118 LYS A N 1
ATOM 917 C CA . LYS A 1 118 ? 0.358 -10.549 7.587 1.00 98.44 118 LYS A CA 1
ATOM 918 C C . LYS A 1 118 ? 0.182 -9.046 7.760 1.00 98.44 118 LYS A C 1
ATOM 920 O O . LYS A 1 118 ? 1.119 -8.358 8.160 1.00 98.44 118 LYS A O 1
ATOM 925 N N . VAL A 1 119 ? -1.021 -8.563 7.491 1.00 98.69 119 VAL A N 1
ATOM 926 C CA . VAL A 1 119 ? -1.418 -7.162 7.655 1.00 98.69 119 VAL A CA 1
ATOM 927 C C . VAL A 1 119 ? -2.751 -7.100 8.385 1.00 98.69 119 VAL A C 1
ATOM 929 O O . VAL A 1 119 ? -3.468 -8.098 8.460 1.00 98.69 119 VAL A O 1
ATOM 932 N N . ARG A 1 120 ? -3.114 -5.923 8.897 1.00 98.38 120 ARG A N 1
ATOM 933 C CA . ARG A 1 120 ? -4.479 -5.671 9.382 1.00 98.38 120 ARG A CA 1
ATOM 934 C C . ARG A 1 120 ? -5.146 -4.615 8.530 1.00 98.38 120 ARG A C 1
ATOM 936 O O . ARG A 1 120 ? -4.505 -3.631 8.173 1.00 98.38 120 ARG A O 1
ATOM 943 N N . VAL A 1 121 ? -6.424 -4.805 8.242 1.00 98.25 121 VAL A N 1
ATOM 944 C CA . VAL A 1 121 ? -7.243 -3.854 7.487 1.00 98.25 121 VAL A CA 1
ATOM 945 C C . VAL A 1 121 ? -8.408 -3.427 8.364 1.00 98.25 121 VAL A C 1
ATOM 947 O O . VAL A 1 121 ? -9.011 -4.261 9.034 1.00 98.25 121 VAL A O 1
ATOM 950 N N . ARG A 1 122 ? -8.737 -2.138 8.366 1.00 96.56 122 ARG A N 1
ATOM 951 C CA . ARG A 1 122 ? -9.944 -1.607 9.006 1.00 96.56 122 ARG A CA 1
ATOM 952 C C . ARG A 1 122 ? -10.692 -0.706 8.036 1.00 96.56 122 ARG A C 1
ATOM 954 O O . ARG A 1 122 ? -10.071 0.049 7.293 1.00 96.56 122 ARG A O 1
ATOM 961 N N . ASN A 1 123 ? -12.019 -0.751 8.091 1.00 96.75 123 ASN A N 1
ATOM 962 C CA . ASN A 1 123 ? -12.899 0.172 7.389 1.00 96.75 123 ASN A CA 1
ATOM 963 C C . ASN A 1 123 ? -13.465 1.218 8.363 1.00 96.75 123 ASN A C 1
ATOM 965 O O . ASN A 1 123 ? -14.252 0.907 9.247 1.00 96.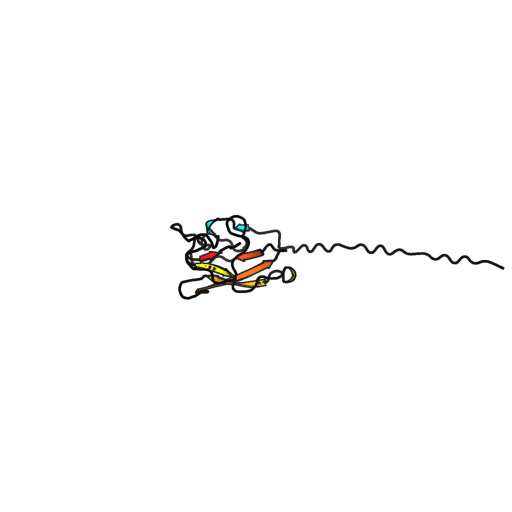75 123 ASN A O 1
ATOM 969 N N . CYS A 1 124 ? -13.063 2.472 8.198 1.00 95.31 124 CYS A N 1
ATOM 970 C CA . CYS A 1 124 ? -13.481 3.617 9.002 1.00 95.31 124 CYS A CA 1
ATOM 971 C C . CYS A 1 124 ? -14.603 4.402 8.304 1.00 95.31 124 CYS A C 1
ATOM 973 O O . CYS A 1 124 ? -14.480 5.607 8.088 1.00 95.31 124 CYS A O 1
ATOM 975 N N . GLY A 1 125 ? -15.672 3.714 7.889 1.00 92.88 125 GLY A N 1
ATOM 976 C CA . GLY A 1 125 ? -16.813 4.338 7.205 1.00 92.88 125 GLY A CA 1
ATOM 977 C C . GLY A 1 125 ? -16.519 4.736 5.753 1.00 92.88 125 GLY A C 1
ATOM 978 O O . GLY A 1 125 ? -16.818 5.850 5.339 1.00 92.88 125 GLY A O 1
ATOM 979 N N . GLY A 1 126 ? -15.891 3.839 4.990 1.00 91.44 126 GLY A N 1
ATOM 980 C CA . GLY A 1 126 ? -15.475 4.053 3.597 1.00 91.44 126 GLY A CA 1
ATOM 981 C C . GLY A 1 126 ? -14.021 4.506 3.445 1.00 91.44 126 GLY A C 1
ATOM 982 O O . GLY A 1 126 ? -13.508 4.574 2.332 1.00 91.44 126 GLY A O 1
ATOM 983 N N . VAL A 1 127 ? -13.333 4.778 4.556 1.00 95.31 127 VAL A N 1
ATOM 984 C CA . VAL A 1 127 ? -11.890 5.040 4.586 1.00 95.31 127 VAL A CA 1
ATOM 985 C C . VAL A 1 127 ? -11.168 3.797 5.083 1.00 95.31 127 VAL A C 1
ATOM 987 O O . VAL A 1 127 ? -11.360 3.391 6.226 1.00 95.31 127 VAL A O 1
ATOM 990 N N . PHE A 1 128 ? -10.307 3.210 4.258 1.00 97.81 128 PHE A N 1
ATOM 991 C CA . PHE A 1 128 ? -9.548 2.026 4.650 1.00 97.81 128 PHE A CA 1
ATOM 992 C C . PHE A 1 128 ? -8.205 2.392 5.281 1.00 97.81 128 PHE A C 1
ATOM 994 O O . PHE A 1 128 ? -7.437 3.176 4.717 1.00 97.81 128 PHE A O 1
ATOM 1001 N N . LEU A 1 129 ? -7.927 1.795 6.440 1.00 98.12 129 LEU A N 1
ATOM 1002 C CA . LEU A 1 129 ? -6.642 1.870 7.127 1.00 98.12 129 LEU A CA 1
ATOM 1003 C C . LEU A 1 129 ? -5.951 0.511 7.098 1.00 98.12 129 LEU A C 1
ATOM 1005 O O . LEU A 1 129 ? -6.596 -0.528 7.256 1.00 98.12 129 LEU A O 1
ATOM 1009 N N . TYR A 1 130 ? -4.633 0.536 6.945 1.00 98.50 130 TYR A N 1
ATOM 1010 C CA . TYR A 1 130 ? -3.807 -0.653 6.783 1.00 98.50 130 TYR A CA 1
ATOM 1011 C C . TYR A 1 130 ? -2.662 -0.634 7.790 1.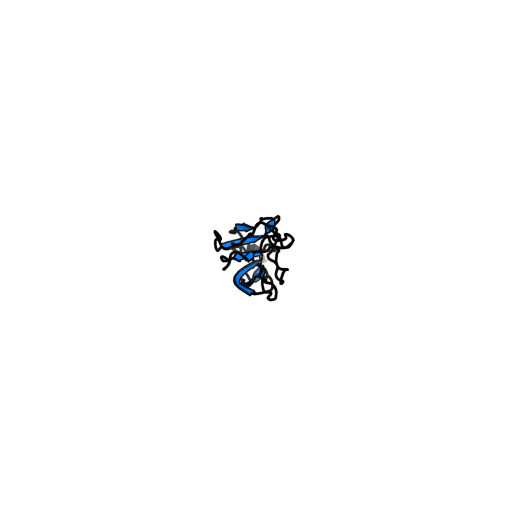00 98.50 130 TYR A C 1
ATOM 1013 O O . TYR A 1 130 ? -1.862 0.296 7.790 1.00 98.50 130 TYR A O 1
ATOM 1021 N N . TYR A 1 131 ? -2.566 -1.642 8.650 1.00 98.38 131 TYR A N 1
ATOM 1022 C CA . TYR A 1 131 ? -1.407 -1.823 9.518 1.00 98.38 131 TYR A CA 1
ATOM 1023 C C . TYR A 1 131 ? -0.351 -2.611 8.748 1.00 98.38 131 TYR A C 1
ATOM 1025 O O . TYR A 1 131 ? -0.485 -3.829 8.587 1.00 98.38 131 TYR A O 1
ATOM 1033 N N . LEU A 1 132 ? 0.650 -1.903 8.227 1.00 98.69 132 LEU A N 1
ATOM 1034 C CA . LEU A 1 132 ? 1.557 -2.422 7.204 1.00 98.69 132 LEU A CA 1
ATOM 1035 C C . LEU A 1 132 ? 2.976 -2.614 7.758 1.00 98.69 132 LEU A C 1
ATOM 1037 O O . LEU A 1 132 ? 3.601 -1.625 8.151 1.00 98.69 132 LEU A O 1
ATOM 1041 N N . PRO A 1 133 ? 3.510 -3.849 7.787 1.00 98.50 133 PRO A N 1
ATOM 1042 C CA . PRO A 1 133 ? 4.897 -4.102 8.158 1.00 98.50 133 PRO A CA 1
ATOM 1043 C C . PRO A 1 133 ? 5.878 -3.650 7.069 1.00 98.50 133 PRO A C 1
ATOM 1045 O O . PRO A 1 133 ? 5.488 -3.373 5.939 1.00 98.50 133 PRO A O 1
ATOM 1048 N N . THR A 1 134 ? 7.168 -3.605 7.399 1.00 98.19 134 THR A N 1
ATOM 1049 C CA . THR A 1 134 ? 8.231 -3.490 6.384 1.00 98.19 134 THR A CA 1
ATOM 1050 C C . THR A 1 134 ? 8.207 -4.697 5.439 1.00 98.19 134 THR A C 1
ATOM 1052 O O . THR A 1 134 ? 7.927 -5.823 5.868 1.00 98.19 134 THR A O 1
ATOM 1055 N N . THR A 1 135 ? 8.474 -4.476 4.152 1.00 97.94 135 THR A N 1
ATOM 1056 C CA . THR A 1 135 ? 8.567 -5.556 3.160 1.00 97.94 135 THR A CA 1
ATOM 1057 C C . THR A 1 135 ? 9.909 -6.291 3.258 1.00 97.94 135 THR A C 1
ATOM 1059 O O . THR A 1 135 ? 10.927 -5.688 3.592 1.00 97.94 135 THR A O 1
ATOM 1062 N N . SER A 1 136 ? 9.951 -7.585 2.914 1.00 96.38 136 SER A N 1
ATOM 1063 C CA . SER A 1 136 ? 11.175 -8.404 3.021 1.00 96.38 136 SER A CA 1
ATOM 1064 C C . SER A 1 136 ? 12.304 -7.966 2.082 1.00 96.38 136 SER A C 1
ATOM 1066 O O . SER A 1 136 ? 13.478 -8.057 2.440 1.00 96.38 136 SER A O 1
ATOM 1068 N N . ASP A 1 137 ? 11.953 -7.470 0.895 1.00 95.81 137 ASP A N 1
ATOM 1069 C CA . ASP A 1 137 ? 12.887 -7.148 -0.182 1.00 95.81 137 ASP A CA 1
ATOM 1070 C C . ASP A 1 137 ? 12.586 -5.769 -0.782 1.00 95.81 137 ASP A C 1
ATOM 1072 O O . ASP A 1 137 ? 11.449 -5.299 -0.750 1.00 95.81 137 ASP A O 1
ATOM 1076 N N . CYS A 1 138 ? 13.591 -5.124 -1.384 1.00 95.94 138 CYS A N 1
ATOM 1077 C CA . CYS A 1 138 ? 13.425 -3.805 -2.016 1.00 95.94 138 CYS A CA 1
ATOM 1078 C C . CYS A 1 138 ? 12.827 -3.878 -3.441 1.00 95.94 138 CYS A C 1
ATOM 1080 O O . CYS A 1 138 ? 12.935 -2.957 -4.244 1.00 95.94 138 CYS A O 1
ATOM 1082 N N . TRP A 1 139 ? 12.170 -4.986 -3.774 1.00 96.12 139 TRP A N 1
ATOM 1083 C CA . TRP A 1 139 ? 11.411 -5.140 -5.018 1.00 96.12 139 TRP A CA 1
ATOM 1084 C C . TRP A 1 139 ? 9.904 -4.971 -4.801 1.00 96.12 139 TRP A C 1
ATOM 1086 O O . TRP A 1 139 ? 9.153 -5.090 -5.765 1.00 96.12 139 TRP A O 1
ATOM 1096 N N . LEU A 1 140 ? 9.483 -4.749 -3.549 1.00 98.12 140 LEU A N 1
ATOM 1097 C CA . LEU A 1 140 ? 8.096 -4.750 -3.100 1.00 98.12 140 LEU A CA 1
ATOM 1098 C C . LEU A 1 140 ? 7.698 -3.355 -2.620 1.00 98.12 140 LEU A C 1
ATOM 1100 O O . LEU A 1 140 ? 8.430 -2.716 -1.860 1.00 98.12 140 LEU A O 1
ATOM 1104 N N . ALA A 1 141 ? 6.505 -2.918 -3.007 1.00 98.38 141 ALA A N 1
ATOM 1105 C CA . ALA A 1 141 ? 5.881 -1.717 -2.471 1.00 98.38 141 ALA A CA 1
ATOM 1106 C C . ALA A 1 141 ? 4.360 -1.874 -2.416 1.00 98.38 141 ALA A C 1
ATOM 1108 O O . ALA A 1 141 ? 3.751 -2.465 -3.311 1.00 98.38 141 ALA A O 1
ATOM 1109 N N . TYR A 1 142 ? 3.748 -1.320 -1.374 1.00 98.69 142 TYR A N 1
ATOM 1110 C CA . TYR A 1 142 ? 2.304 -1.269 -1.205 1.00 98.69 142 TYR A CA 1
ATOM 1111 C C . TYR A 1 142 ? 1.670 -0.401 -2.284 1.00 98.69 142 TYR A C 1
ATOM 1113 O O . TYR A 1 142 ? 1.947 0.802 -2.381 1.00 98.69 142 TYR A O 1
ATOM 1121 N N . CYS A 1 143 ? 0.815 -1.038 -3.081 1.00 98.50 143 CYS A N 1
ATOM 1122 C CA . CYS A 1 143 ? 0.114 -0.406 -4.181 1.00 98.50 143 CYS A CA 1
ATOM 1123 C C . CYS A 1 143 ? -1.202 0.219 -3.719 1.00 98.50 143 CYS A C 1
ATOM 1125 O O . CYS A 1 143 ? -1.818 -0.263 -2.771 1.00 98.50 143 CYS A O 1
ATOM 1127 N N . GLY A 1 144 ? -1.649 1.269 -4.403 1.00 98.44 144 GLY A N 1
ATOM 1128 C CA . GLY A 1 144 ? -2.973 1.845 -4.219 1.00 98.44 144 GLY A CA 1
ATOM 1129 C C . GLY A 1 144 ? -3.744 1.995 -5.527 1.00 98.44 144 GLY A C 1
ATOM 1130 O O . GLY A 1 144 ? -3.174 2.211 -6.592 1.00 98.44 144 GLY A O 1
ATOM 1131 N N . GLU A 1 145 ? -5.062 1.899 -5.445 1.00 97.94 145 GLU A N 1
ATOM 1132 C CA . GLU A 1 145 ? -6.003 2.025 -6.557 1.00 97.94 145 GLU A CA 1
ATOM 1133 C C . GLU A 1 145 ? -7.149 2.982 -6.201 1.00 97.94 145 GLU A C 1
ATOM 1135 O O . GLU A 1 145 ? -7.307 3.379 -5.040 1.00 97.94 145 GLU A O 1
ATOM 1140 N N . TYR A 1 146 ? -7.934 3.369 -7.208 1.00 94.25 146 TYR A N 1
ATOM 1141 C CA . TYR A 1 146 ? -9.118 4.212 -7.040 1.00 94.25 146 TYR A CA 1
ATOM 1142 C C . TYR A 1 146 ? -10.381 3.381 -6.851 1.00 94.25 146 TYR A C 1
ATOM 1144 O O . TYR A 1 146 ? -10.577 2.418 -7.621 1.00 94.25 146 TYR A O 1
#

InterPro domains:
  IPR057774 UMOD/GP2/OIT3-like, D8C domain [PF23283] (60-143)

Radius of gyration: 24.52 Å; chains: 1; bounding box: 86×31×64 Å

pLDDT: mean 89.21, std 16.83, range [35.34, 98.69]

Organism: Lingula anatina (NCBI:txid7574)

Sequence (146 aa):
MSRGRFGVVLVSLLVTLSTVSCQVPDCSSYVILNQRWRSLNFTRGTELHCDRDGWVTQWYRFSGAAGTKMPNLCDPTQHCGTHAPVWINGTYPAPEDGAVDRQACAHWPGDCCRWSMKVRVRNCGGVFLYYLPTTSDCWLAYCGEY